Protein AF-A0AAV0DVF5-F1 (afdb_monomer)

Organism: NCBI:txid186058

Foldseek 3Di:
DQVVLVVVVLNVQLVPDDDPVSFVVLLVVLLVPDDPVCNVVSVPDPTSNRSNVVVVVVVVVVVVVVVD

Sequence (68 aa):
MKVNMEAQGVWDAVEGGGSFSEDRVALAAILRAVPPEMLSTLAVKATAKEAWDAIKTMRVGDERVREA

pLDDT: mean 88.5, std 13.14, range [46.69, 97.69]

Structure (mmCIF, N/CA/C/O backbone):
data_AF-A0AAV0DVF5-F1
#
_entry.id   AF-A0AAV0DVF5-F1
#
loop_
_atom_site.group_PDB
_atom_site.id
_atom_site.type_symbol
_atom_site.label_atom_id
_atom_site.label_alt_id
_atom_site.label_comp_id
_atom_site.label_asym_id
_atom_site.label_entity_id
_atom_site.label_seq_id
_atom_site.pdbx_PDB_ins_code
_atom_site.Cartn_x
_atom_site.Cartn_y
_atom_site.Cartn_z
_atom_site.occupancy
_atom_site.B_iso_or_equiv
_atom_site.auth_seq_id
_atom_site.auth_comp_id
_atom_site.auth_asym_id
_atom_site.auth_atom_id
_atom_site.pdbx_PDB_model_num
ATOM 1 N N . MET A 1 1 ? -3.990 -8.855 2.166 1.00 85.25 1 MET A N 1
ATOM 2 C CA . MET A 1 1 ? -3.687 -7.875 1.097 1.00 85.25 1 MET A CA 1
ATOM 3 C C . MET A 1 1 ? -2.329 -8.160 0.453 1.00 85.25 1 MET A C 1
ATOM 5 O O . MET A 1 1 ? -2.322 -8.362 -0.751 1.00 85.25 1 MET A O 1
ATOM 9 N N . LYS A 1 2 ? -1.240 -8.300 1.234 1.00 89.25 2 LYS A N 1
ATOM 10 C CA . LYS A 1 2 ? 0.125 -8.602 0.749 1.00 89.25 2 LYS A CA 1
ATOM 11 C C . LYS A 1 2 ? 0.216 -9.722 -0.301 1.00 89.25 2 LYS A C 1
ATOM 13 O O . LYS A 1 2 ? 0.529 -9.430 -1.445 1.00 89.25 2 LYS A O 1
ATOM 18 N N . VAL A 1 3 ? -0.204 -10.945 0.036 1.00 93.25 3 VAL A N 1
ATOM 19 C CA . VAL A 1 3 ? -0.141 -12.109 -0.879 1.00 93.25 3 VAL A CA 1
ATOM 20 C C . VAL A 1 3 ? -0.829 -11.859 -2.230 1.00 93.25 3 VAL A C 1
ATOM 22 O O . VAL A 1 3 ? -0.340 -12.272 -3.273 1.00 93.25 3 VAL A O 1
ATOM 25 N N . ASN A 1 4 ? -1.951 -11.133 -2.240 1.00 90.38 4 ASN A N 1
ATOM 26 C CA . ASN A 1 4 ? -2.671 -10.818 -3.477 1.00 90.38 4 ASN A CA 1
ATOM 27 C C . ASN A 1 4 ? -1.934 -9.788 -4.355 1.00 90.38 4 ASN A C 1
ATOM 29 O O . ASN A 1 4 ? -2.107 -9.785 -5.569 1.00 90.38 4 ASN A O 1
ATOM 33 N N . MET A 1 5 ? -1.156 -8.887 -3.756 1.00 92.75 5 MET A N 1
ATOM 34 C CA . MET A 1 5 ? -0.336 -7.907 -4.480 1.00 92.75 5 MET A CA 1
ATOM 35 C C . MET A 1 5 ? 0.982 -8.515 -4.955 1.00 92.75 5 MET A C 1
ATOM 37 O O . MET A 1 5 ? 1.418 -8.208 -6.058 1.00 92.75 5 MET A O 1
ATOM 41 N N . GLU A 1 6 ? 1.568 -9.423 -4.173 1.00 93.81 6 GLU A N 1
ATOM 42 C CA . GLU A 1 6 ? 2.713 -10.237 -4.598 1.00 93.81 6 GLU A CA 1
ATOM 43 C C . GLU A 1 6 ? 2.345 -11.094 -5.815 1.00 93.81 6 GLU A C 1
ATOM 45 O O . GLU A 1 6 ? 3.067 -11.089 -6.805 1.00 93.81 6 GLU A O 1
ATOM 50 N N . ALA A 1 7 ? 1.167 -11.732 -5.807 1.00 93.81 7 ALA A N 1
ATOM 51 C CA . ALA A 1 7 ? 0.659 -12.485 -6.957 1.00 93.81 7 ALA A CA 1
ATOM 52 C C . ALA A 1 7 ? 0.438 -11.620 -8.216 1.00 93.81 7 ALA A C 1
ATOM 54 O O . ALA A 1 7 ? 0.457 -12.138 -9.327 1.00 93.81 7 ALA A O 1
ATOM 55 N N . GLN A 1 8 ? 0.227 -10.311 -8.047 1.00 91.50 8 GLN A N 1
ATOM 56 C CA . GLN A 1 8 ? 0.105 -9.344 -9.144 1.00 91.50 8 GLN A CA 1
ATOM 57 C C . GLN A 1 8 ? 1.444 -8.688 -9.519 1.00 91.50 8 GLN A C 1
ATOM 59 O O . GLN A 1 8 ? 1.478 -7.913 -10.469 1.00 91.50 8 GLN A O 1
ATOM 64 N N . GLY A 1 9 ? 2.528 -8.962 -8.785 1.00 94.50 9 GLY A N 1
ATOM 65 C CA . GLY A 1 9 ? 3.8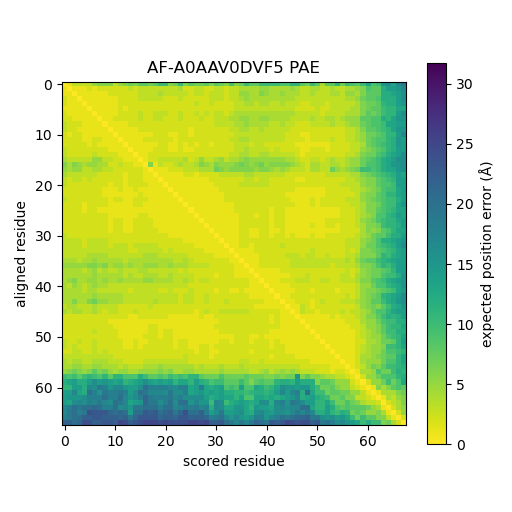39 -8.350 -9.009 1.00 94.50 9 GLY A CA 1
ATOM 66 C C . GLY A 1 9 ? 3.934 -6.872 -8.616 1.00 94.50 9 GLY A C 1
ATOM 67 O O . GLY A 1 9 ? 4.838 -6.191 -9.070 1.00 94.50 9 GLY A O 1
ATOM 68 N N . VAL A 1 10 ? 3.022 -6.353 -7.786 1.00 96.88 10 VAL A N 1
ATOM 69 C CA . VAL A 1 10 ? 2.953 -4.910 -7.455 1.00 96.88 10 VAL A CA 1
ATOM 70 C C . VAL A 1 10 ? 3.356 -4.588 -6.017 1.00 96.88 10 VAL A C 1
ATOM 72 O O . VAL A 1 10 ? 3.172 -3.465 -5.551 1.00 96.88 10 VAL A O 1
ATOM 75 N N . TRP A 1 11 ? 3.871 -5.575 -5.282 1.00 95.44 11 TRP A N 1
ATOM 76 C CA . TRP A 1 11 ? 4.236 -5.397 -3.876 1.00 95.44 11 TRP A CA 1
ATOM 77 C C . TRP A 1 11 ? 5.351 -4.361 -3.681 1.00 95.44 11 TRP A C 1
ATOM 79 O O . TRP A 1 11 ? 5.261 -3.545 -2.766 1.00 95.44 11 TRP A O 1
ATOM 8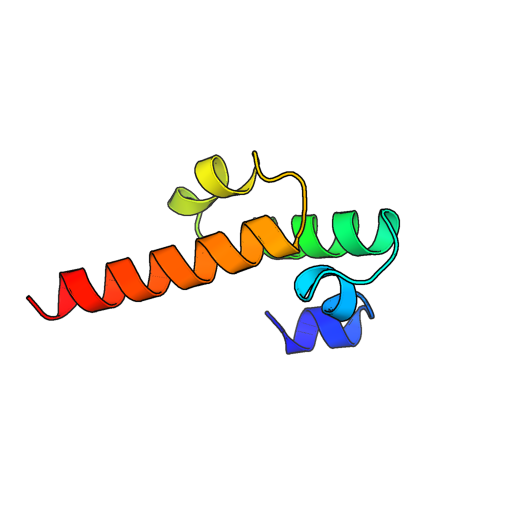9 N N . ASP A 1 12 ? 6.328 -4.307 -4.587 1.00 95.38 12 ASP A N 1
ATOM 90 C CA . ASP A 1 12 ? 7.445 -3.356 -4.515 1.00 95.38 12 ASP A CA 1
ATOM 91 C C . ASP A 1 12 ? 6.968 -1.894 -4.476 1.00 95.38 12 ASP A C 1
ATOM 93 O O . ASP A 1 12 ? 7.553 -1.063 -3.779 1.00 95.38 12 ASP A O 1
ATOM 97 N N . ALA A 1 13 ? 5.849 -1.578 -5.137 1.00 96.94 13 ALA A N 1
ATOM 98 C CA . ALA A 1 13 ? 5.257 -0.241 -5.108 1.00 96.94 13 ALA A CA 1
ATOM 99 C C . ALA A 1 13 ? 4.708 0.161 -3.731 1.00 96.94 13 ALA A C 1
ATOM 101 O O . ALA A 1 13 ? 4.738 1.331 -3.349 1.00 96.94 13 ALA A O 1
ATOM 102 N N . VAL A 1 14 ? 4.262 -0.813 -2.936 1.00 95.31 14 VAL A N 1
ATOM 103 C CA . VAL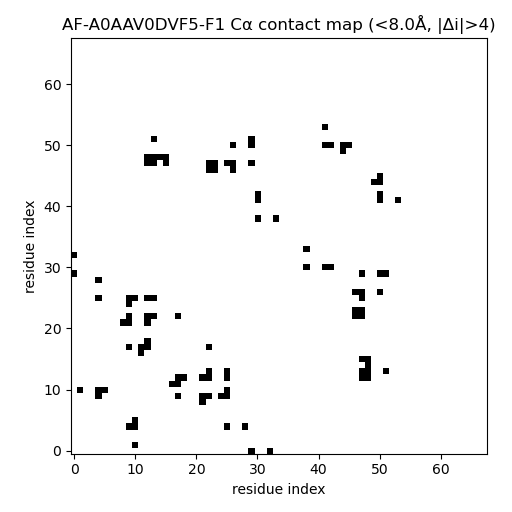 A 1 14 ? 3.833 -0.593 -1.547 1.00 95.31 14 VAL A CA 1
ATOM 104 C C . VAL A 1 14 ? 5.033 -0.298 -0.639 1.00 95.31 14 VAL A C 1
ATOM 106 O O . VAL A 1 14 ? 4.910 0.426 0.351 1.00 95.31 14 VAL A O 1
ATOM 109 N N . GLU A 1 15 ? 6.215 -0.812 -0.983 1.00 94.62 15 GLU A N 1
ATOM 110 C CA . GLU A 1 15 ? 7.455 -0.565 -0.242 1.00 94.62 15 GLU A CA 1
ATOM 111 C C . GLU A 1 15 ? 8.151 0.745 -0.661 1.00 94.62 15 GLU A C 1
ATOM 113 O O . GLU A 1 15 ? 8.962 1.284 0.101 1.00 94.62 15 GLU A O 1
ATOM 118 N N . GLY A 1 16 ? 7.734 1.347 -1.779 1.00 91.00 16 GLY A N 1
ATOM 119 C CA . GLY A 1 16 ? 8.275 2.599 -2.322 1.00 91.00 16 GLY A CA 1
ATOM 120 C C . GLY A 1 16 ? 9.194 2.420 -3.528 1.00 91.00 16 GLY A C 1
ATOM 121 O O . GLY A 1 16 ? 9.849 3.380 -3.926 1.00 91.00 16 GLY A O 1
ATOM 122 N N . GLY A 1 17 ? 9.268 1.206 -4.073 1.00 92.31 17 GLY A N 1
ATOM 123 C CA . GLY A 1 17 ? 9.851 0.923 -5.379 1.00 92.31 17 GLY A CA 1
ATOM 124 C C . GLY A 1 17 ? 8.793 0.938 -6.484 1.00 92.31 17 GLY A C 1
ATOM 125 O O . GLY A 1 17 ? 7.738 1.551 -6.346 1.00 92.31 17 GLY A O 1
ATOM 126 N N . GLY A 1 18 ? 9.070 0.231 -7.576 1.00 93.06 18 GLY A N 1
ATOM 127 C CA . GLY A 1 18 ? 8.127 0.060 -8.679 1.00 93.06 18 GLY A CA 1
ATOM 128 C C . GLY A 1 18 ? 7.969 1.278 -9.596 1.00 93.06 18 GLY A C 1
ATOM 129 O O . GLY A 1 18 ? 8.358 2.411 -9.311 1.00 93.06 18 GLY A O 1
ATOM 130 N N . SER A 1 19 ? 7.404 1.007 -10.761 1.00 97.00 19 SER A N 1
ATOM 131 C CA . SER A 1 19 ? 6.988 1.982 -11.758 1.00 97.00 19 SER A CA 1
ATOM 132 C C . SER A 1 19 ? 5.690 2.681 -11.350 1.00 97.00 19 SER A C 1
ATOM 134 O O . SER A 1 19 ? 4.903 2.181 -10.546 1.00 97.00 19 SER A O 1
ATOM 136 N N . PHE A 1 20 ? 5.399 3.813 -11.996 1.00 96.00 20 PHE A N 1
ATOM 137 C CA . PHE A 1 20 ? 4.116 4.500 -11.822 1.00 96.00 20 PHE A CA 1
ATOM 138 C C . PHE A 1 20 ? 2.913 3.579 -12.099 1.00 96.00 20 PHE A C 1
ATOM 140 O O . PHE A 1 20 ? 1.903 3.660 -11.406 1.00 96.00 20 PHE A O 1
ATOM 147 N N . SER A 1 21 ? 3.017 2.675 -13.081 1.00 96.75 21 SER A N 1
ATOM 148 C CA . SER A 1 21 ? 1.945 1.722 -13.397 1.00 96.75 21 SER A CA 1
ATOM 149 C C . SER A 1 21 ? 1.698 0.739 -12.253 1.00 96.75 21 SER A C 1
ATOM 151 O O . SER A 1 21 ? 0.549 0.518 -11.872 1.00 96.75 21 SER A O 1
ATOM 153 N N . GLU A 1 22 ? 2.760 0.164 -11.689 1.00 97.00 22 GLU A N 1
ATOM 154 C CA . GLU A 1 22 ? 2.662 -0.757 -10.549 1.00 97.00 22 GLU A CA 1
ATOM 155 C C . GLU A 1 22 ? 2.095 -0.043 -9.320 1.00 97.00 22 GLU A C 1
ATOM 157 O O . GLU A 1 22 ? 1.210 -0.578 -8.654 1.00 97.00 22 GLU A O 1
ATOM 162 N N . ASP A 1 23 ? 2.509 1.202 -9.083 1.00 97.69 23 ASP A N 1
ATOM 163 C CA . ASP A 1 23 ? 1.979 2.039 -8.008 1.00 97.69 23 ASP A CA 1
ATOM 164 C C . ASP A 1 23 ? 0.481 2.345 -8.175 1.00 97.69 23 ASP A C 1
ATOM 166 O O . ASP A 1 23 ? -0.277 2.244 -7.208 1.00 97.69 23 ASP A O 1
ATOM 170 N N . ARG A 1 24 ? -0.005 2.613 -9.397 1.00 97.12 24 ARG A N 1
ATOM 171 C CA . ARG A 1 24 ? -1.451 2.776 -9.648 1.00 97.12 24 ARG A CA 1
ATOM 172 C C . ARG A 1 24 ? -2.241 1.496 -9.386 1.00 97.12 24 ARG A C 1
ATOM 174 O O . ARG A 1 24 ? -3.322 1.562 -8.795 1.00 97.12 24 ARG A O 1
ATOM 181 N N . VAL A 1 25 ? -1.717 0.341 -9.795 1.00 96.81 25 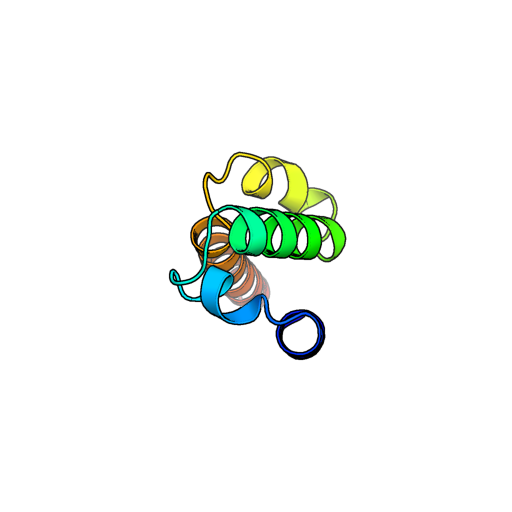VAL A N 1
ATOM 182 C CA . VAL A 1 25 ? -2.367 -0.959 -9.556 1.00 96.81 25 VAL A CA 1
ATOM 183 C C . VAL A 1 25 ? -2.378 -1.290 -8.062 1.00 96.81 25 VAL A C 1
ATOM 185 O O . VAL A 1 25 ? -3.421 -1.676 -7.527 1.00 96.81 25 VAL A O 1
ATOM 188 N N . ALA A 1 26 ? -1.259 -1.079 -7.367 1.00 97.25 26 ALA A N 1
ATOM 189 C CA . ALA A 1 26 ? -1.162 -1.271 -5.927 1.00 97.25 26 ALA A CA 1
ATOM 190 C C . ALA A 1 26 ? -2.127 -0.346 -5.171 1.00 97.25 26 ALA A C 1
ATOM 192 O O . ALA A 1 26 ? -2.888 -0.823 -4.328 1.00 97.25 26 ALA A O 1
ATOM 193 N N . LEU A 1 27 ? -2.185 0.946 -5.513 1.00 96.38 27 LEU A N 1
ATOM 194 C CA . LEU A 1 27 ? -3.096 1.900 -4.877 1.00 96.38 27 LEU A CA 1
ATOM 195 C C . LEU A 1 27 ? -4.568 1.520 -5.099 1.00 96.38 27 LEU A C 1
ATOM 197 O O . LEU A 1 27 ? -5.352 1.524 -4.150 1.00 96.38 27 LEU A O 1
ATOM 201 N N . ALA A 1 28 ? -4.949 1.112 -6.313 1.00 95.62 28 ALA A N 1
ATOM 202 C CA . ALA A 1 28 ? -6.305 0.634 -6.592 1.00 95.62 28 ALA A CA 1
ATOM 203 C C . ALA A 1 28 ? -6.653 -0.624 -5.774 1.00 95.62 28 ALA A C 1
ATOM 205 O O . ALA A 1 28 ? -7.754 -0.737 -5.224 1.00 95.62 28 ALA A O 1
ATOM 206 N N . ALA A 1 29 ? -5.708 -1.559 -5.648 1.00 95.19 29 ALA A N 1
ATOM 207 C CA . ALA A 1 29 ? -5.884 -2.757 -4.837 1.00 95.19 29 ALA A CA 1
ATOM 208 C C . ALA A 1 29 ? -6.005 -2.435 -3.336 1.00 95.19 29 ALA A C 1
ATOM 210 O O . ALA A 1 29 ? -6.791 -3.096 -2.652 1.00 95.19 29 ALA A O 1
ATOM 211 N N . ILE A 1 30 ? -5.288 -1.418 -2.837 1.00 94.81 30 ILE A N 1
ATOM 212 C CA . ILE A 1 30 ? -5.450 -0.899 -1.473 1.00 94.81 30 ILE A CA 1
ATOM 213 C C . ILE A 1 30 ? -6.871 -0.358 -1.288 1.00 94.81 30 ILE A C 1
ATOM 215 O O . ILE A 1 30 ? -7.589 -0.835 -0.410 1.00 94.81 30 ILE A O 1
ATOM 219 N N . LEU A 1 31 ? -7.301 0.579 -2.138 1.00 94.06 31 LEU A N 1
ATOM 220 C CA . LEU A 1 31 ? -8.611 1.228 -2.019 1.00 94.06 31 LEU A CA 1
ATOM 221 C C . LEU A 1 31 ? -9.767 0.221 -2.091 1.00 94.06 31 LEU A C 1
ATOM 223 O O . LEU A 1 31 ? -10.737 0.350 -1.358 1.00 94.06 31 LEU A O 1
ATOM 227 N N . ARG A 1 32 ? -9.661 -0.838 -2.900 1.00 93.12 32 ARG A N 1
ATOM 228 C CA . ARG A 1 32 ? -10.702 -1.878 -2.963 1.00 93.12 32 ARG A CA 1
ATOM 229 C C . ARG A 1 32 ? -10.823 -2.714 -1.683 1.00 93.12 32 ARG A C 1
ATOM 231 O O . ARG A 1 32 ? -11.872 -3.302 -1.445 1.00 93.12 32 ARG A O 1
ATOM 238 N N . ALA A 1 33 ? -9.748 -2.850 -0.911 1.00 91.88 33 ALA A N 1
ATOM 239 C CA . ALA A 1 33 ? -9.684 -3.795 0.204 1.00 91.88 33 ALA A CA 1
ATOM 240 C C . ALA A 1 33 ? -9.694 -3.133 1.593 1.00 91.88 33 ALA A C 1
ATOM 242 O O . ALA A 1 33 ? -9.577 -3.839 2.597 1.00 91.88 33 ALA A O 1
ATOM 243 N N . VAL A 1 34 ? -9.858 -1.811 1.663 1.00 90.94 34 VAL A N 1
ATOM 244 C CA . VAL A 1 34 ? -10.113 -1.081 2.912 1.00 90.94 34 VAL A CA 1
ATOM 245 C C . VAL A 1 34 ? -11.611 -0.829 3.121 1.00 90.94 34 VAL A C 1
ATOM 247 O O . VAL A 1 34 ? -12.359 -0.749 2.146 1.00 90.94 34 VAL A O 1
ATOM 250 N N . PRO A 1 35 ? -12.064 -0.691 4.378 1.00 90.62 35 PRO A N 1
ATOM 251 C CA . PRO A 1 35 ? -13.427 -0.277 4.683 1.00 90.62 35 PRO A CA 1
ATOM 252 C C . PRO A 1 35 ? -13.786 1.113 4.117 1.00 90.62 35 PRO A C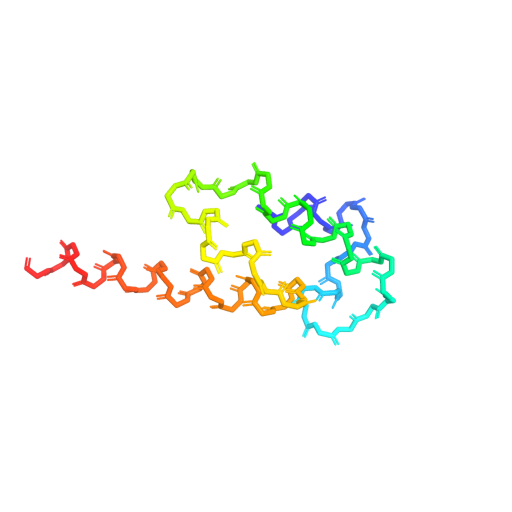 1
ATOM 254 O O . PRO A 1 35 ? -12.893 1.959 3.971 1.00 90.62 35 PRO A O 1
ATOM 257 N N . PRO A 1 36 ? -15.076 1.389 3.837 1.00 89.62 36 PRO A N 1
ATOM 258 C CA . PRO A 1 36 ? -15.522 2.662 3.267 1.00 89.62 36 PRO A CA 1
ATOM 259 C C . PRO A 1 36 ? -15.112 3.905 4.063 1.00 89.62 36 PRO A C 1
ATOM 261 O O . PRO A 1 36 ? -14.776 4.932 3.478 1.00 89.62 36 PRO A O 1
ATOM 264 N N . GLU A 1 37 ? -15.085 3.813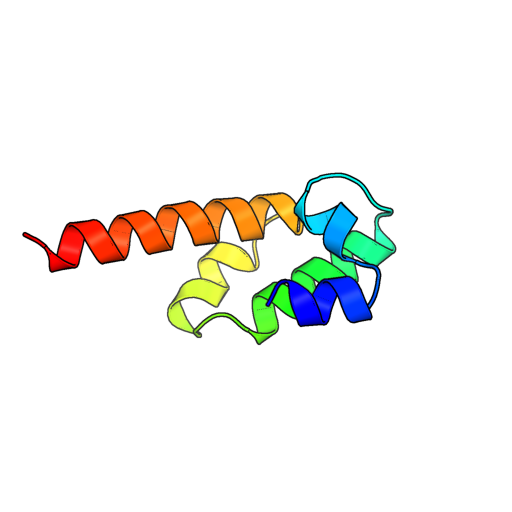 5.389 1.00 88.94 37 GLU A N 1
ATOM 265 C CA . GLU A 1 37 ? -14.690 4.887 6.301 1.00 88.94 37 GLU A CA 1
ATOM 266 C C . GLU A 1 37 ? -13.224 5.318 6.136 1.00 88.94 37 GLU A C 1
ATOM 268 O O . GLU A 1 37 ? -12.879 6.460 6.435 1.00 88.94 37 GLU A O 1
ATOM 273 N N . MET A 1 38 ? -12.362 4.442 5.608 1.00 92.25 38 MET A N 1
ATOM 274 C CA . MET A 1 38 ? -10.958 4.757 5.330 1.00 92.25 38 MET A CA 1
ATOM 275 C C . MET A 1 38 ? -10.745 5.301 3.909 1.00 92.25 38 MET A C 1
ATOM 277 O O . MET A 1 38 ? -9.700 5.895 3.637 1.00 92.25 38 MET A O 1
ATOM 281 N N . LEU A 1 39 ? -11.705 5.114 2.993 1.00 91.75 39 LEU A N 1
ATOM 282 C CA . LEU A 1 39 ? -11.538 5.444 1.573 1.00 91.75 39 LEU A CA 1
ATOM 283 C C . LEU A 1 39 ? -11.217 6.919 1.342 1.00 91.75 39 LEU A C 1
ATOM 285 O O . LEU A 1 39 ? -10.307 7.222 0.578 1.00 91.75 39 LEU A O 1
ATOM 289 N N . SER A 1 40 ? -11.933 7.836 1.995 1.00 91.19 40 SER A N 1
ATOM 290 C CA . SER A 1 40 ? -11.750 9.283 1.806 1.00 91.19 40 SER A CA 1
ATOM 291 C C . SER A 1 40 ? -10.336 9.741 2.178 1.00 91.19 40 SER A C 1
ATOM 293 O O . SER A 1 40 ? -9.718 10.513 1.447 1.00 91.19 40 SER A O 1
ATOM 295 N N . THR A 1 41 ? -9.792 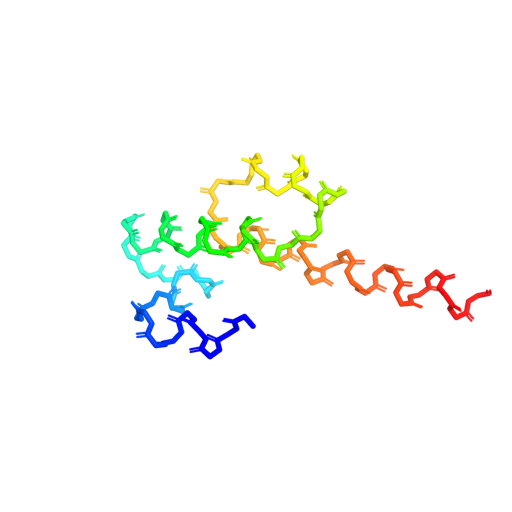9.205 3.270 1.00 92.12 41 THR A N 1
ATOM 296 C CA . THR A 1 41 ? -8.433 9.494 3.752 1.00 92.12 41 THR A CA 1
ATOM 297 C C . THR A 1 41 ? -7.353 8.920 2.836 1.00 92.12 41 THR A C 1
ATOM 299 O O . THR A 1 41 ? -6.278 9.506 2.690 1.00 92.12 41 THR A O 1
ATOM 302 N N . LEU A 1 42 ? -7.613 7.761 2.230 1.00 94.50 42 LEU A N 1
ATOM 303 C CA . LEU A 1 42 ? -6.632 7.040 1.418 1.00 94.50 42 LEU A CA 1
ATOM 304 C C . LEU A 1 42 ? -6.668 7.444 -0.059 1.00 94.50 42 LEU A C 1
ATOM 306 O O . LEU A 1 42 ? -5.630 7.425 -0.715 1.00 94.50 42 LEU A O 1
ATOM 310 N N . ALA A 1 43 ? -7.824 7.861 -0.579 1.00 91.88 43 ALA A N 1
ATOM 311 C CA . ALA A 1 43 ? -7.996 8.248 -1.980 1.00 91.88 43 ALA A CA 1
ATOM 312 C C . ALA A 1 43 ? -7.195 9.500 -2.371 1.00 91.88 43 ALA A C 1
ATOM 314 O O . ALA A 1 43 ? -6.899 9.696 -3.546 1.00 91.88 43 ALA A O 1
ATOM 315 N N . VAL A 1 44 ? -6.828 10.338 -1.397 1.00 95.31 44 VAL A N 1
ATOM 316 C CA . VAL A 1 44 ? -6.023 11.551 -1.617 1.00 95.31 44 VAL A CA 1
ATOM 317 C C . VAL A 1 44 ? -4.513 11.298 -1.586 1.00 95.31 44 VAL A C 1
ATOM 319 O O . VAL A 1 44 ? -3.738 12.232 -1.780 1.00 95.31 44 VAL A O 1
ATOM 322 N N . LYS A 1 45 ? -4.070 10.068 -1.299 1.00 95.75 45 LYS A N 1
ATOM 323 C CA . LYS A 1 45 ? -2.642 9.744 -1.220 1.00 95.75 45 LYS A CA 1
ATOM 324 C C . LYS A 1 45 ? -2.018 9.673 -2.605 1.00 95.75 45 LYS A C 1
ATOM 326 O O . LYS A 1 45 ? -2.610 9.147 -3.549 1.00 95.75 45 LYS A O 1
ATOM 331 N N . ALA A 1 46 ? -0.803 10.202 -2.710 1.00 95.19 46 ALA A N 1
ATOM 332 C CA . ALA A 1 46 ? -0.108 10.307 -3.979 1.00 95.19 46 ALA A CA 1
ATOM 333 C C . ALA A 1 46 ? 0.447 8.958 -4.432 1.00 95.19 46 ALA A C 1
ATOM 335 O O . ALA A 1 46 ? 0.598 8.774 -5.633 1.00 95.19 46 ALA A O 1
ATOM 336 N N . THR A 1 47 ? 0.715 8.022 -3.515 1.00 97.31 47 THR A N 1
ATOM 337 C CA . THR A 1 47 ? 1.326 6.712 -3.805 1.00 97.31 47 THR A CA 1
ATOM 338 C C . THR A 1 47 ? 0.686 5.580 -2.999 1.00 97.31 47 THR A C 1
ATOM 340 O O . THR A 1 47 ? 0.064 5.802 -1.952 1.00 97.31 47 THR A O 1
ATOM 343 N N . ALA A 1 48 ? 0.876 4.343 -3.462 1.00 96.94 48 ALA A N 1
ATOM 344 C CA . ALA A 1 48 ? 0.488 3.136 -2.740 1.00 96.94 48 ALA A CA 1
ATOM 345 C C . ALA A 1 48 ? 1.208 3.030 -1.388 1.00 96.94 48 ALA A C 1
ATOM 347 O O . ALA A 1 48 ? 0.586 2.656 -0.392 1.00 96.94 48 ALA A O 1
ATOM 348 N N . LYS A 1 49 ? 2.486 3.429 -1.330 1.00 96.88 49 LYS A N 1
ATOM 349 C CA . LYS A 1 49 ? 3.260 3.502 -0.086 1.00 96.88 49 LYS A CA 1
ATOM 350 C C . LYS A 1 49 ? 2.607 4.425 0.943 1.00 96.88 49 LYS A C 1
ATOM 352 O O . LYS A 1 49 ? 2.378 4.007 2.074 1.00 96.88 49 LYS A O 1
ATOM 357 N N . GLU A 1 50 ? 2.265 5.655 0.560 1.00 97.19 50 GLU A N 1
ATOM 358 C CA . GLU A 1 50 ? 1.627 6.616 1.470 1.00 97.19 50 GLU A CA 1
ATOM 359 C C . GLU A 1 50 ? 0.274 6.117 1.990 1.00 97.19 50 GLU A C 1
ATOM 361 O O . GLU A 1 50 ? -0.047 6.293 3.170 1.00 97.19 50 GLU A O 1
ATOM 366 N N . ALA A 1 51 ? -0.523 5.487 1.122 1.00 96.38 51 ALA A N 1
ATOM 367 C CA . ALA A 1 51 ? -1.781 4.867 1.522 1.00 96.38 51 ALA A CA 1
ATOM 368 C C . ALA A 1 51 ? -1.551 3.706 2.502 1.00 96.38 51 ALA A C 1
ATOM 370 O O . ALA A 1 51 ? -2.236 3.603 3.520 1.00 96.38 51 ALA A O 1
ATOM 371 N N . TRP A 1 52 ? -0.556 2.858 2.244 1.00 95.06 52 TRP A N 1
ATOM 372 C CA . TRP A 1 52 ? -0.209 1.740 3.118 1.00 95.06 52 TRP A CA 1
ATOM 373 C C . TRP A 1 52 ? 0.326 2.186 4.483 1.00 95.06 52 TRP A C 1
ATOM 375 O O . TRP A 1 52 ? -0.054 1.627 5.515 1.00 95.06 52 TRP A O 1
ATOM 385 N N . ASP A 1 53 ? 1.165 3.219 4.511 1.00 94.56 53 ASP A N 1
ATOM 386 C CA . ASP A 1 53 ? 1.676 3.808 5.747 1.00 94.56 53 ASP A CA 1
ATOM 387 C C . ASP A 1 53 ? 0.539 4.404 6.588 1.00 94.56 53 ASP A C 1
ATOM 389 O O . ASP A 1 53 ? 0.460 4.125 7.786 1.00 94.56 53 ASP A O 1
ATOM 393 N N . ALA A 1 54 ? -0.410 5.106 5.958 1.00 93.94 54 ALA A N 1
ATOM 394 C CA . ALA A 1 54 ? -1.600 5.611 6.641 1.00 93.94 54 ALA A CA 1
ATOM 395 C C . ALA A 1 54 ? -2.460 4.482 7.241 1.00 93.94 54 ALA A C 1
ATOM 397 O O . ALA A 1 54 ? -2.893 4.593 8.387 1.00 93.94 54 ALA A O 1
ATOM 398 N N . ILE A 1 55 ? -2.655 3.366 6.523 1.00 91.81 55 ILE A N 1
ATOM 399 C CA . ILE A 1 55 ? -3.386 2.197 7.047 1.00 91.81 55 ILE A CA 1
ATOM 400 C C . ILE A 1 55 ? -2.713 1.636 8.300 1.00 91.81 55 ILE A C 1
ATOM 402 O O . ILE A 1 55 ? -3.405 1.325 9.272 1.00 91.81 55 ILE A O 1
ATOM 406 N N . LYS A 1 56 ? -1.380 1.502 8.298 1.00 89.31 56 LYS A N 1
ATOM 407 C CA . LYS A 1 56 ? -0.637 1.016 9.471 1.00 89.31 56 LYS A CA 1
ATOM 408 C C . LYS A 1 56 ? -0.853 1.931 10.675 1.00 89.31 56 LYS A C 1
ATOM 410 O O . LYS A 1 56 ? -1.125 1.434 11.762 1.00 89.31 56 LYS A O 1
ATOM 415 N N . THR A 1 57 ? -0.795 3.249 10.481 1.00 87.88 57 THR A N 1
ATOM 416 C CA . THR A 1 57 ? -1.033 4.219 11.560 1.00 87.88 57 THR A CA 1
ATOM 417 C C . THR A 1 57 ? -2.465 4.156 12.090 1.00 87.88 57 THR A C 1
ATOM 419 O O . THR A 1 57 ? -2.659 4.146 13.303 1.00 87.88 57 THR A O 1
ATOM 422 N N . MET A 1 58 ? -3.463 4.073 11.206 1.00 84.44 58 MET A N 1
ATOM 423 C CA . MET A 1 58 ? -4.874 4.012 11.604 1.00 84.44 58 MET A CA 1
ATOM 424 C C . MET A 1 58 ? -5.191 2.736 12.388 1.00 84.44 58 MET A C 1
ATOM 426 O O . MET A 1 58 ? -5.841 2.811 13.422 1.00 84.44 58 MET A O 1
ATOM 430 N N . ARG A 1 59 ? -4.657 1.581 11.969 1.00 75.94 59 ARG A N 1
ATOM 431 C CA . ARG A 1 59 ? -4.868 0.312 12.687 1.00 75.94 59 ARG A CA 1
ATOM 432 C C . ARG A 1 59 ? -4.228 0.292 14.072 1.00 75.94 59 ARG A C 1
ATOM 434 O O . ARG A 1 59 ? -4.839 -0.218 15.002 1.00 75.94 59 ARG A O 1
ATOM 441 N N . VAL A 1 60 ? -3.037 0.874 14.221 1.00 66.69 60 VAL A N 1
ATOM 442 C CA . VAL A 1 60 ? -2.404 1.036 15.542 1.00 66.69 60 VAL A CA 1
ATOM 443 C C . VAL A 1 60 ? -3.210 2.002 16.420 1.00 66.69 60 VAL A C 1
ATOM 445 O O . VAL A 1 60 ? -3.286 1.816 17.631 1.00 66.69 60 VAL A O 1
ATOM 448 N N . GLY A 1 61 ? -3.832 3.025 15.826 1.00 60.50 61 GLY A N 1
ATOM 449 C CA . GLY A 1 61 ? -4.759 3.921 16.520 1.00 60.50 61 GLY A CA 1
ATOM 450 C C . GLY A 1 61 ? -6.015 3.204 17.021 1.00 60.50 61 GLY A C 1
ATOM 451 O O . GLY A 1 61 ? -6.340 3.319 18.199 1.00 60.50 61 GLY A O 1
ATOM 452 N N . ASP A 1 62 ? -6.670 2.423 16.160 1.00 59.41 62 ASP A N 1
ATOM 453 C CA . ASP A 1 62 ? -7.886 1.669 16.499 1.00 59.41 62 ASP A CA 1
ATOM 454 C C . ASP A 1 62 ? -7.642 0.624 17.595 1.00 59.41 62 ASP A C 1
ATOM 456 O O . ASP A 1 62 ? -8.472 0.458 18.488 1.00 59.41 62 ASP A O 1
ATOM 460 N N . GLU A 1 63 ? -6.493 -0.058 17.568 1.00 59.75 63 GLU A N 1
ATOM 461 C CA . GLU A 1 63 ? -6.110 -1.018 18.609 1.00 59.75 63 GLU A CA 1
ATOM 462 C C . GLU A 1 63 ? -5.907 -0.315 19.963 1.00 59.75 63 GLU A C 1
ATOM 464 O O . GLU A 1 63 ? -6.483 -0.728 20.967 1.00 59.75 63 GLU A O 1
ATOM 469 N N . ARG A 1 64 ? -5.217 0.836 19.980 1.00 54.56 64 ARG A N 1
ATOM 470 C CA . ARG A 1 64 ? -5.011 1.641 21.200 1.00 54.56 64 ARG A CA 1
ATOM 471 C C . ARG A 1 64 ? -6.290 2.261 21.766 1.00 54.56 64 ARG A C 1
ATOM 473 O O . ARG A 1 64 ? -6.363 2.466 22.971 1.00 54.56 64 ARG A O 1
ATOM 480 N N . VAL A 1 65 ? -7.272 2.593 20.926 1.00 55.03 65 VAL A N 1
ATOM 481 C CA . VAL A 1 65 ? -8.575 3.127 21.370 1.00 55.03 65 VAL A CA 1
ATOM 482 C C . VAL A 1 65 ? -9.445 2.030 21.986 1.00 55.03 65 VAL A C 1
ATOM 484 O O . VAL A 1 65 ? -10.290 2.321 22.827 1.00 55.03 65 VAL A O 1
ATOM 487 N N . ARG A 1 66 ? -9.241 0.769 21.594 1.00 52.56 66 AR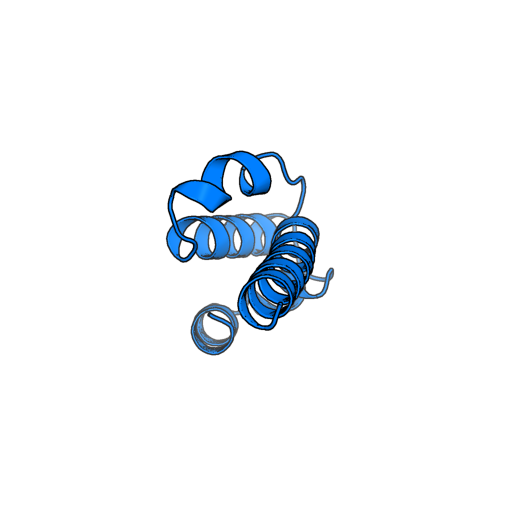G A N 1
ATOM 488 C CA . ARG 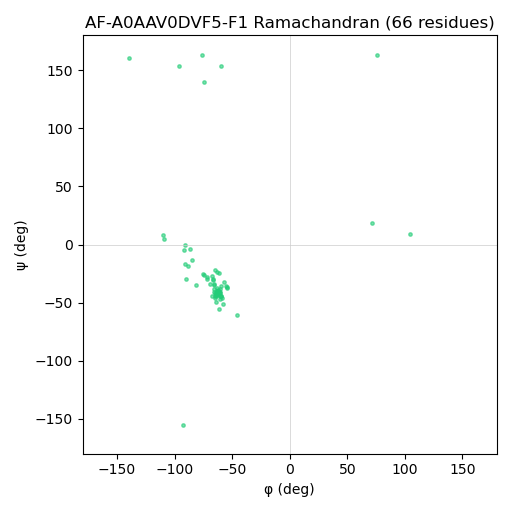A 1 66 ? -10.042 -0.364 22.070 1.00 52.56 66 ARG A CA 1
ATOM 489 C C . ARG A 1 66 ? -9.511 -0.999 23.359 1.00 52.56 66 ARG A C 1
ATOM 491 O O . ARG A 1 66 ? -10.262 -1.708 24.020 1.00 52.56 66 ARG A O 1
ATOM 498 N N . GLU A 1 67 ? -8.249 -0.750 23.705 1.00 53.28 67 GLU A N 1
ATOM 499 C CA . GLU A 1 67 ? -7.615 -1.204 24.954 1.00 53.28 67 GLU A CA 1
ATOM 500 C C . GLU A 1 67 ? -7.731 -0.203 26.126 1.00 53.28 67 GLU A C 1
ATOM 502 O O . GLU A 1 67 ? -7.238 -0.500 27.215 1.00 53.28 67 GLU A O 1
ATOM 507 N N . ALA A 1 68 ? -8.365 0.962 25.928 1.00 46.69 68 ALA A N 1
ATOM 508 C CA . ALA A 1 68 ? -8.528 2.015 26.942 1.00 46.69 68 ALA A CA 1
ATOM 509 C C . ALA A 1 68 ? -9.878 1.967 27.676 1.00 46.69 68 ALA A C 1
ATOM 511 O O . ALA A 1 68 ? -10.903 1.643 27.033 1.00 46.69 68 ALA A O 1
#

Nearest PDB structures (foldseek):
  4xs0-assembly1_C  TM=4.210E-01  e=3.691E+00  Staphylococcus aureus
  5vmm-assembly1_F  TM=4.117E-01  e=2.311E+00  Staphylococcus aureus
  6tb2-assembly1_E  TM=4.062E-01  e=4.219E+00  Staphylococcus aureus

Mean predicted aligned error: 4.78 Å

Radius of gyration: 12.38 Å; Cα contacts (8 Å, |Δi|>4): 54; chains: 1; bounding box: 25×24×40 Å

Secondary structure (DSSP, 8-state):
-HHHHHTTT-HHHHHT-S-HHHHHHHHHHHHHHS-HHHHHHHHT-SSHHHHHHHHHHHHHHHHHHH--

Solvent-accessible surface area (backbone atoms only — not comparable to full-atom values): 3835 Å² total; per-residue (Å²): 112,66,70,65,30,51,77,67,71,20,44,50,11,47,77,66,49,68,52,75,68,34,21,52,54,34,32,51,56,49,60,72,73,50,61,76,89,51,39,74,74,40,72,74,42,92,43,20,26,57,32,51,53,50,50,54,53,50,52,56,48,55,54,58,62,70,77,104